Protein AF-A0ABD0N2R9-F1 (afdb_monomer)

pLDDT: mean 88.19, std 12.8, range [38.53, 97.12]

Secondary structure (DSSP, 8-state):
-HHHHHHHHHHHHHHHHHTTGGGTSPPP-------TTS-HHHHHHHHHSSPPP-------

Organism: Cirrhinus mrigala (NCBI:txid683832)

Foldseek 3Di:
DVVVVVVVVVVVLVVCVVVPVCVVDPGDDDDDDDDPPPCSQVVVCVVVVDRDDDDPPDDD

Solvent-accessible surface area (backbone atoms only — not comparable to full-atom values): 4126 Å² total; per-residue (Å²): 111,71,68,71,67,47,49,63,60,55,55,47,53,52,50,45,47,74,76,50,48,56,80,83,41,92,64,94,78,86,86,89,84,75,63,95,84,64,46,64,67,59,54,51,22,70,73,68,75,46,87,72,89,82,75,81,85,75,86,126

Radius of gyration: 15.78 Å; Cα contacts (8 Å, |Δi|>4): 16; chains: 1; bounding box: 49×28×32 Å

Sequence (60 aa):
HLEESIRPYIDLIDTLRSVGIHKDLDLPTIAVIGDQSSGKSSVLEALSGVALPRGSGEQG

InterPro domains:
  IPR022812 Dynamin [PR00195] (27-45)
  IPR022812 Dynamin [PR00195] (51-60)
  IPR022812 Dynamin [PTHR11566] (12-57)
  IPR027417 P-loop containing nucleoside triphosphate hydrolase [G3DSA:3.40.50.300] (1-58)
  IPR027417 P-loop containing nucleoside triphosphate hydrolase [SSF52540] (4-59)
  IPR030381 Dynamin-type guanine nucleotide-bind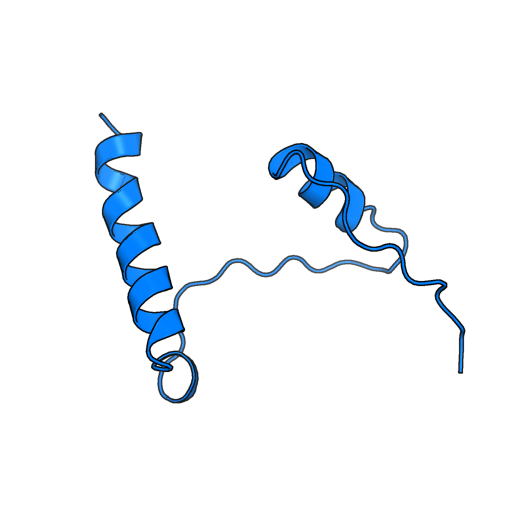ing (G) domain [PS51718] (24-60)
  IPR045063 Dynamin, N-terminal [PF00350] (30-57)

Mean predicted aligned error: 6.52 Å

Structure (mmCIF, N/CA/C/O b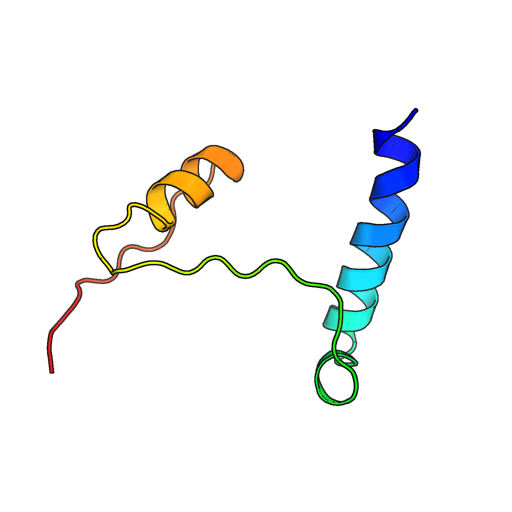ackbone):
data_AF-A0ABD0N2R9-F1
#
_entry.id   AF-A0ABD0N2R9-F1
#
loop_
_atom_site.group_PDB
_atom_site.id
_atom_site.type_symbol
_atom_site.label_atom_id
_atom_site.label_alt_id
_atom_site.label_comp_id
_atom_site.label_asym_id
_atom_site.label_entity_id
_atom_site.label_seq_id
_atom_site.pdbx_PDB_ins_code
_atom_site.Cartn_x
_atom_site.Cartn_y
_atom_site.Cartn_z
_atom_site.occupancy
_atom_site.B_iso_or_equiv
_atom_site.auth_seq_id
_atom_site.auth_comp_id
_atom_site.auth_asym_id
_atom_site.auth_atom_id
_atom_site.pdbx_PDB_model_num
ATOM 1 N N . HIS A 1 1 ? 17.892 6.345 -3.898 1.00 66.88 1 HIS A N 1
ATOM 2 C CA . HIS A 1 1 ? 18.494 5.000 -3.999 1.00 66.88 1 HIS A CA 1
ATOM 3 C C . HIS A 1 1 ? 17.496 3.858 -3.804 1.00 66.88 1 HIS A C 1
ATOM 5 O O . HIS A 1 1 ? 17.174 3.238 -4.804 1.00 66.88 1 HIS A O 1
ATOM 11 N N . LEU A 1 2 ? 16.969 3.564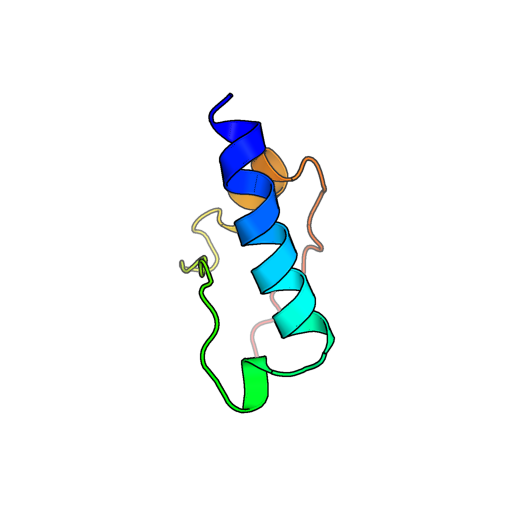 -2.602 1.00 78.06 2 LEU A N 1
ATOM 12 C CA . LEU A 1 2 ? 16.004 2.451 -2.438 1.00 78.06 2 LEU A CA 1
ATOM 13 C C . LEU A 1 2 ? 14.630 2.741 -3.074 1.00 78.06 2 LEU A C 1
ATOM 15 O O . LEU A 1 2 ? 14.050 1.881 -3.720 1.00 78.06 2 LEU A O 1
ATOM 19 N N . GLU A 1 3 ? 14.115 3.965 -2.953 1.00 79.62 3 GLU A N 1
ATOM 20 C CA . GLU A 1 3 ? 12.838 4.319 -3.594 1.00 79.62 3 GLU A CA 1
ATOM 21 C C . GLU A 1 3 ? 12.894 4.221 -5.125 1.00 79.62 3 GLU A C 1
ATOM 23 O O . GLU A 1 3 ? 11.938 3.776 -5.756 1.00 79.62 3 GLU A O 1
ATOM 28 N N . GLU A 1 4 ? 14.025 4.598 -5.725 1.00 87.06 4 GLU A N 1
ATOM 29 C CA . GLU A 1 4 ? 14.241 4.522 -7.176 1.00 87.06 4 GLU A CA 1
ATOM 30 C C . GLU A 1 4 ? 14.292 3.077 -7.672 1.00 87.06 4 GLU A C 1
ATOM 32 O O . GLU A 1 4 ? 13.881 2.812 -8.797 1.00 87.06 4 GLU A O 1
ATOM 37 N N . SER A 1 5 ? 14.759 2.136 -6.843 1.00 91.50 5 SER A N 1
ATOM 38 C CA . SER A 1 5 ? 14.763 0.721 -7.209 1.00 91.50 5 SER A CA 1
ATOM 39 C C . SER A 1 5 ? 13.409 0.046 -6.998 1.00 91.50 5 SER A C 1
ATOM 41 O O . SER A 1 5 ? 13.138 -0.942 -7.670 1.00 91.50 5 SER A O 1
ATOM 43 N N . ILE A 1 6 ? 12.550 0.559 -6.108 1.00 94.25 6 ILE A N 1
ATOM 44 C CA . ILE A 1 6 ? 11.239 -0.041 -5.808 1.00 94.25 6 ILE A CA 1
ATOM 45 C C . ILE A 1 6 ? 10.159 0.396 -6.804 1.00 94.25 6 ILE A C 1
ATOM 47 O O . ILE A 1 6 ? 9.345 -0.435 -7.211 1.00 94.25 6 ILE A O 1
ATOM 51 N N . ARG A 1 7 ? 10.153 1.672 -7.217 1.00 94.81 7 ARG A N 1
ATOM 52 C CA . ARG A 1 7 ? 9.129 2.233 -8.123 1.00 94.81 7 ARG A CA 1
ATOM 53 C C . ARG A 1 7 ? 8.863 1.374 -9.373 1.00 94.81 7 ARG A C 1
ATOM 55 O O . ARG A 1 7 ? 7.696 1.060 -9.593 1.00 94.81 7 ARG A O 1
ATOM 62 N N . PRO A 1 8 ? 9.881 0.878 -10.109 1.00 95.94 8 PRO A N 1
ATOM 63 C CA . PRO A 1 8 ? 9.646 0.077 -11.312 1.00 95.94 8 PRO A CA 1
ATOM 64 C C . PRO A 1 8 ? 8.838 -1.204 -11.069 1.00 95.94 8 PRO A C 1
ATOM 66 O O . PRO A 1 8 ? 8.111 -1.648 -11.954 1.00 95.94 8 PRO A O 1
ATOM 69 N N . TYR A 1 9 ? 8.946 -1.811 -9.882 1.00 95.62 9 TYR A N 1
ATOM 70 C CA . TYR A 1 9 ? 8.176 -3.011 -9.551 1.00 95.62 9 TYR A CA 1
ATOM 71 C C . TYR A 1 9 ? 6.701 -2.687 -9.316 1.00 95.62 9 TYR A C 1
ATOM 73 O O . TYR A 1 9 ? 5.838 -3.435 -9.766 1.00 95.62 9 TYR A O 1
ATOM 81 N N . ILE A 1 10 ? 6.412 -1.570 -8.643 1.00 95.25 10 ILE A N 1
ATOM 82 C CA . ILE A 1 10 ? 5.038 -1.103 -8.419 1.00 95.25 10 ILE A CA 1
ATOM 83 C C . ILE A 1 10 ? 4.397 -0.751 -9.768 1.00 95.25 10 ILE A C 1
ATOM 85 O O . ILE A 1 10 ? 3.328 -1.270 -10.088 1.00 95.25 10 ILE A O 1
ATOM 89 N N . ASP A 1 11 ? 5.107 0.018 -10.600 1.00 96.06 11 ASP A N 1
ATOM 90 C CA . ASP A 1 11 ? 4.642 0.434 -11.929 1.00 96.06 11 ASP A CA 1
ATOM 91 C C . ASP A 1 11 ? 4.359 -0.769 -12.846 1.00 96.06 11 ASP A C 1
ATOM 93 O O . ASP A 1 11 ? 3.380 -0.782 -13.601 1.00 96.06 11 ASP A O 1
ATOM 97 N N . LEU A 1 12 ? 5.190 -1.815 -12.770 1.00 96.31 12 LEU A N 1
ATOM 98 C CA . LEU A 1 12 ? 4.977 -3.054 -13.516 1.00 96.31 12 LEU A CA 1
ATOM 99 C C . LEU A 1 12 ? 3.684 -3.751 -13.084 1.00 96.31 12 LEU A C 1
ATOM 101 O O . LEU A 1 12 ? 2.883 -4.123 -13.941 1.00 96.31 12 LEU A O 1
ATOM 105 N N . ILE A 1 13 ? 3.457 -3.918 -11.777 1.00 96.69 13 ILE A N 1
ATOM 106 C CA . ILE A 1 13 ? 2.231 -4.549 -11.272 1.00 96.69 13 ILE A CA 1
ATOM 107 C C . ILE A 1 13 ? 0.990 -3.759 -11.699 1.00 96.69 13 ILE A C 1
ATOM 109 O O . ILE A 1 13 ? 0.006 -4.360 -12.140 1.00 96.69 13 ILE A O 1
ATOM 113 N N . ASP A 1 14 ? 1.040 -2.429 -11.638 1.00 96.25 14 ASP A N 1
ATOM 114 C CA . ASP A 1 14 ? -0.070 -1.581 -12.073 1.00 96.25 14 ASP A CA 1
ATOM 115 C C . ASP A 1 14 ? -0.311 -1.676 -13.585 1.00 96.25 14 ASP A C 1
ATOM 117 O O . ASP A 1 14 ? -1.462 -1.780 -14.024 1.00 96.25 14 ASP A O 1
ATOM 121 N N . THR A 1 15 ? 0.756 -1.764 -14.385 1.00 97.12 15 THR A N 1
ATOM 122 C CA . THR A 1 15 ? 0.660 -1.994 -15.833 1.00 97.12 15 THR A CA 1
ATOM 123 C C . THR A 1 15 ? -0.021 -3.329 -16.130 1.00 97.12 15 THR A C 1
ATOM 125 O O . THR A 1 15 ? -1.005 -3.363 -16.872 1.00 97.12 15 THR A O 1
ATOM 128 N N . LEU A 1 16 ? 0.430 -4.424 -15.505 1.00 96.62 16 LEU A N 1
ATOM 129 C CA . LEU A 1 16 ? -0.176 -5.751 -15.668 1.00 96.62 16 LEU A CA 1
ATOM 130 C C . LEU A 1 16 ? -1.657 -5.748 -15.257 1.00 96.62 16 LEU A C 1
ATOM 132 O O . LEU A 1 16 ? -2.504 -6.334 -15.937 1.00 96.62 16 LEU A O 1
ATOM 136 N N . ARG A 1 17 ? -2.002 -5.044 -14.172 1.00 96.38 17 ARG A N 1
ATOM 137 C CA . ARG A 1 17 ? -3.394 -4.914 -13.732 1.00 96.38 17 ARG A CA 1
ATOM 138 C C . ARG A 1 17 ? -4.237 -4.168 -14.767 1.00 96.38 17 ARG A C 1
ATOM 140 O O . ARG A 1 17 ? -5.333 -4.636 -15.075 1.00 96.38 17 ARG A O 1
ATOM 147 N N . SER A 1 18 ? -3.724 -3.067 -15.320 1.00 96.62 18 SER A N 1
ATOM 148 C CA . SER A 1 18 ? -4.437 -2.218 -16.287 1.00 96.62 18 SER A CA 1
ATOM 149 C C . SER A 1 18 ? -4.782 -2.929 -17.600 1.00 96.62 18 SER A C 1
ATOM 151 O O . SER A 1 18 ? -5.843 -2.678 -18.167 1.00 96.62 18 SER A O 1
ATOM 153 N N . VAL A 1 19 ? -3.945 -3.874 -18.043 1.00 97.06 19 VAL A N 1
ATOM 154 C CA . VAL A 1 19 ? -4.209 -4.695 -19.240 1.00 97.06 19 VAL A CA 1
ATOM 155 C C . VAL A 1 19 ? -5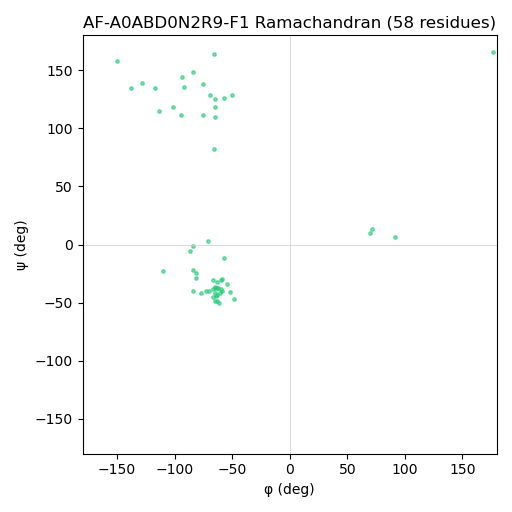.103 -5.910 -18.956 1.00 97.06 19 VAL A C 1
ATOM 157 O O . VAL A 1 19 ? -5.440 -6.655 -19.869 1.00 97.06 19 VAL A O 1
ATOM 160 N N . GLY A 1 20 ? -5.519 -6.110 -17.701 1.00 95.94 20 GLY A N 1
ATOM 161 C CA . GLY A 1 20 ? -6.484 -7.141 -17.319 1.00 95.94 20 GLY A CA 1
ATOM 162 C C . GLY A 1 20 ? -5.894 -8.491 -16.904 1.00 95.94 20 GLY A C 1
ATOM 163 O O . GLY A 1 20 ? -6.673 -9.394 -16.619 1.00 95.94 20 GLY A O 1
ATOM 164 N N . ILE A 1 21 ? -4.565 -8.625 -16.791 1.00 95.88 21 ILE A N 1
ATOM 165 C CA . ILE A 1 21 ? -3.892 -9.900 -16.446 1.00 95.88 21 ILE A CA 1
ATOM 166 C C . ILE A 1 21 ? -4.340 -10.454 -15.089 1.00 95.88 21 ILE A C 1
ATOM 168 O O . ILE A 1 21 ? -4.403 -11.666 -14.911 1.00 95.88 21 ILE A O 1
ATOM 172 N N . HIS A 1 22 ? -4.719 -9.577 -14.157 1.00 94.62 22 HIS A N 1
ATOM 173 C CA . HIS A 1 22 ? -5.215 -9.944 -12.825 1.00 94.62 22 HIS A CA 1
ATOM 174 C C . HIS A 1 22 ? -6.452 -10.868 -12.826 1.00 94.62 22 HIS A C 1
ATOM 176 O O . HIS A 1 22 ? -6.850 -11.346 -11.770 1.00 94.62 22 HIS A O 1
ATOM 182 N N . LYS A 1 23 ? -7.101 -11.069 -13.980 1.00 94.56 23 LYS A N 1
ATOM 183 C CA . LYS A 1 23 ? -8.239 -11.985 -14.147 1.00 94.56 23 LYS A CA 1
ATOM 184 C C . LYS A 1 23 ? -7.812 -13.441 -14.323 1.00 94.56 23 LYS A C 1
ATOM 186 O O . LYS A 1 23 ? -8.571 -14.332 -13.961 1.00 94.56 23 LYS A O 1
ATOM 191 N N . ASP A 1 24 ? -6.624 -13.651 -14.881 1.00 96.06 24 ASP A N 1
ATOM 192 C CA . ASP A 1 24 ? -6.092 -14.971 -15.226 1.00 96.06 24 ASP A CA 1
ATOM 193 C C . ASP A 1 24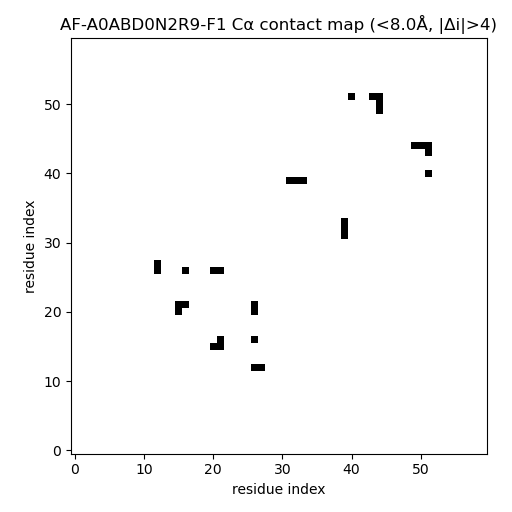 ? -4.927 -15.376 -14.308 1.00 96.06 24 ASP A C 1
ATOM 195 O O . ASP A 1 24 ? -4.635 -16.561 -14.158 1.00 96.06 24 ASP A O 1
ATOM 199 N N . LEU A 1 25 ? -4.258 -14.395 -13.688 1.00 93.50 25 LEU A N 1
ATOM 200 C CA . LEU A 1 25 ? -3.140 -14.592 -12.772 1.00 93.50 25 LEU A CA 1
ATOM 201 C C . LEU A 1 25 ? -3.258 -13.670 -11.557 1.00 93.50 25 LEU A C 1
ATOM 203 O O . LEU A 1 25 ? -3.437 -12.461 -11.701 1.00 93.50 25 LEU A O 1
ATOM 207 N N . ASP A 1 26 ? -3.040 -14.222 -10.367 1.00 95.19 26 ASP A N 1
ATOM 208 C CA . ASP A 1 26 ? -2.957 -13.429 -9.145 1.00 95.19 26 ASP A CA 1
ATOM 209 C C . ASP A 1 26 ? -1.739 -12.495 -9.180 1.00 95.19 26 ASP A C 1
ATOM 211 O O . ASP A 1 26 ? -0.585 -12.929 -9.237 1.00 95.19 26 ASP A O 1
ATOM 215 N N . LEU A 1 27 ? -1.997 -11.187 -9.125 1.00 96.50 27 LEU A N 1
ATOM 216 C CA . LEU A 1 27 ? -0.953 -10.172 -9.013 1.00 96.50 27 LEU A CA 1
ATOM 217 C C . LEU A 1 27 ? -0.715 -9.800 -7.541 1.00 96.50 27 LEU A C 1
ATOM 219 O O . LEU A 1 27 ? -1.682 -9.683 -6.782 1.00 96.50 27 LEU A O 1
ATOM 223 N N . PRO A 1 28 ? 0.540 -9.521 -7.138 1.00 96.44 28 PRO A N 1
ATOM 224 C CA . PRO A 1 28 ? 0.845 -8.982 -5.819 1.00 96.44 28 PRO A CA 1
ATOM 225 C C . PRO A 1 28 ? -0.023 -7.763 -5.477 1.00 96.44 28 PRO A C 1
ATOM 227 O O . PRO A 1 28 ? -0.126 -6.807 -6.249 1.00 96.44 28 PRO A O 1
ATOM 230 N N . THR A 1 29 ? -0.662 -7.799 -4.311 1.00 93.62 29 THR A N 1
ATOM 231 C CA . THR A 1 29 ? -1.529 -6.726 -3.817 1.00 93.62 29 THR A CA 1
ATOM 232 C C . THR A 1 29 ? -1.514 -6.685 -2.293 1.00 93.62 29 THR A C 1
ATOM 234 O O . THR A 1 29 ? -1.200 -7.680 -1.640 1.00 93.62 29 THR A O 1
ATOM 237 N N . ILE A 1 30 ? -1.866 -5.535 -1.721 1.00 93.44 30 ILE A N 1
ATOM 238 C CA . ILE A 1 30 ? -2.060 -5.363 -0.281 1.00 93.44 30 ILE A CA 1
ATOM 239 C C . ILE A 1 30 ? -3.541 -5.074 -0.055 1.00 93.44 30 ILE A C 1
ATOM 241 O O . ILE A 1 30 ? -4.054 -4.044 -0.489 1.00 93.44 30 ILE A O 1
ATOM 245 N N . ALA A 1 31 ? -4.230 -5.989 0.623 1.00 92.44 31 ALA A N 1
ATOM 246 C CA . ALA A 1 31 ? -5.628 -5.816 0.996 1.00 92.44 31 ALA A CA 1
ATOM 247 C C . ALA A 1 31 ? -5.743 -5.182 2.389 1.00 92.44 31 ALA A C 1
ATOM 249 O O . ALA A 1 31 ? -5.066 -5.600 3.329 1.00 92.44 31 ALA A O 1
ATOM 250 N N . VAL A 1 32 ? -6.636 -4.202 2.535 1.00 90.88 32 VAL A N 1
ATOM 251 C CA . VAL A 1 32 ? -6.969 -3.584 3.827 1.00 90.88 32 VAL A CA 1
ATOM 252 C C . VAL A 1 32 ? -8.287 -4.168 4.325 1.00 90.88 32 VAL A C 1
ATOM 254 O O . VAL A 1 32 ? -9.317 -4.019 3.671 1.00 90.88 32 VAL A O 1
ATOM 257 N N . ILE A 1 33 ? -8.262 -4.833 5.482 1.00 92.81 33 ILE A N 1
ATOM 258 C CA . ILE A 1 33 ? -9.408 -5.563 6.045 1.00 92.81 33 ILE A CA 1
ATOM 259 C C . ILE A 1 33 ? -9.634 -5.117 7.493 1.00 92.81 33 ILE A C 1
ATOM 261 O O . ILE A 1 33 ? -8.685 -4.935 8.251 1.00 92.81 33 ILE A O 1
ATOM 265 N N . GLY A 1 34 ? -10.897 -4.941 7.879 1.00 90.94 34 GLY A N 1
ATOM 266 C CA . GLY A 1 34 ? -11.309 -4.596 9.241 1.00 90.94 34 GLY A CA 1
ATOM 267 C C . GLY A 1 34 ? -12.820 -4.385 9.334 1.00 90.94 34 GLY A C 1
ATOM 268 O O . GLY A 1 34 ? -13.487 -4.239 8.303 1.00 90.94 34 GLY A O 1
ATOM 269 N N . ASP A 1 35 ? -13.372 -4.350 10.546 1.00 91.88 35 ASP A N 1
ATOM 270 C CA . ASP A 1 35 ? -14.792 -4.050 10.779 1.00 91.88 35 ASP A CA 1
ATOM 271 C C . ASP A 1 35 ? -15.160 -2.605 10.380 1.00 91.88 35 ASP A C 1
ATOM 273 O O . ASP A 1 35 ? -14.290 -1.764 10.146 1.00 91.88 35 ASP A O 1
ATOM 277 N N . GLN A 1 36 ? -16.451 -2.290 10.227 1.00 84.50 36 GLN A N 1
ATOM 278 C CA . GLN A 1 36 ? -16.909 -0.963 9.777 1.00 84.50 36 GLN A CA 1
ATOM 279 C C . GLN A 1 36 ? -16.368 0.196 10.637 1.00 84.50 36 GLN A C 1
ATOM 281 O O . GLN A 1 36 ? -16.074 1.261 10.097 1.00 84.50 36 GLN A O 1
ATOM 286 N N . SER A 1 37 ? -16.190 -0.019 11.939 1.00 86.38 37 SER A N 1
ATOM 287 C CA . SER A 1 37 ? -15.698 0.965 12.909 1.00 86.38 37 SER A CA 1
ATOM 288 C C . SER A 1 37 ? -14.173 1.044 13.022 1.00 86.38 37 SER A C 1
ATOM 290 O O . SER A 1 37 ? -13.664 1.942 13.687 1.00 86.38 37 SER A O 1
ATOM 292 N N . SER A 1 38 ? -13.427 0.165 12.351 1.00 88.50 38 SER A N 1
ATOM 293 C CA . SER A 1 38 ? -11.984 -0.019 12.554 1.00 88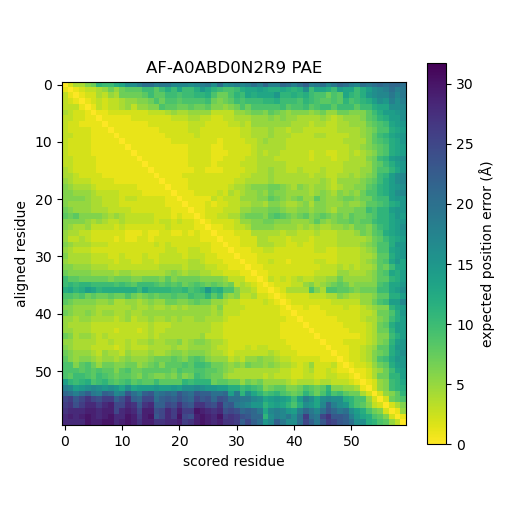.50 38 SER A CA 1
ATOM 294 C C . SER A 1 38 ? -11.109 1.127 12.034 1.00 88.50 38 SER A C 1
ATOM 296 O O . SER A 1 38 ? -9.885 1.021 12.039 1.00 88.50 38 SER A O 1
ATOM 298 N N . GLY A 1 39 ? -11.705 2.197 11.502 1.00 89.75 39 GLY A N 1
ATOM 299 C CA . GLY A 1 39 ? -10.972 3.366 11.014 1.00 89.75 39 GLY A CA 1
ATOM 300 C C . GLY A 1 39 ? -10.184 3.142 9.719 1.00 89.75 39 GLY A C 1
ATOM 301 O O . GLY A 1 39 ? -9.382 3.996 9.350 1.00 89.75 39 GLY A O 1
ATOM 302 N N . LYS A 1 40 ? -10.421 2.042 8.988 1.00 93.69 40 LYS A N 1
ATOM 303 C CA . LYS A 1 40 ? -9.729 1.729 7.719 1.00 93.69 40 LYS A CA 1
ATOM 304 C C . LYS A 1 40 ? -9.762 2.880 6.702 1.00 93.69 40 LYS A C 1
ATOM 306 O O . LYS A 1 40 ? -8.736 3.183 6.101 1.00 93.69 40 LYS A O 1
ATOM 311 N N . SER A 1 41 ? -10.893 3.577 6.567 1.00 91.19 41 SER A N 1
ATOM 312 C CA . SER A 1 41 ? -10.986 4.757 5.697 1.00 91.19 41 SER A CA 1
ATOM 313 C C . SER A 1 41 ? -10.107 5.907 6.191 1.00 91.19 41 SER A C 1
ATOM 315 O O . SER A 1 41 ? -9.395 6.494 5.392 1.00 91.19 41 SER A O 1
ATOM 317 N N . SER A 1 42 ? -10.067 6.169 7.501 1.00 92.31 42 SER A N 1
ATOM 318 C CA . SER A 1 42 ? -9.240 7.243 8.071 1.00 92.31 42 SER A CA 1
ATOM 319 C C . SER A 1 42 ? -7.743 7.012 7.846 1.00 92.31 42 SER A C 1
ATOM 321 O O . SER A 1 42 ? -7.016 7.965 7.577 1.00 92.31 42 SER A O 1
ATOM 323 N N . VAL A 1 43 ? -7.278 5.760 7.917 1.00 93.50 43 VAL A N 1
ATOM 324 C CA . VAL A 1 43 ? -5.875 5.417 7.628 1.00 93.50 43 VAL A CA 1
ATOM 325 C C . VAL A 1 43 ? -5.551 5.650 6.153 1.00 93.50 43 VAL A C 1
ATOM 327 O O . VAL A 1 43 ? -4.529 6.253 5.834 1.00 93.50 43 VAL A O 1
ATOM 330 N N . LEU A 1 44 ? -6.428 5.219 5.245 1.00 93.00 44 LEU A N 1
ATOM 331 C CA . LEU A 1 44 ? -6.243 5.432 3.808 1.00 93.00 44 LEU A CA 1
ATOM 332 C C . LEU A 1 44 ? -6.290 6.918 3.428 1.00 93.00 44 LEU A C 1
ATOM 334 O O . LEU A 1 44 ? -5.509 7.349 2.584 1.00 93.00 44 LEU A O 1
ATOM 338 N N . GLU A 1 45 ? -7.150 7.710 4.067 1.00 94.25 45 GLU A N 1
ATOM 339 C CA . GLU A 1 45 ? -7.205 9.167 3.890 1.00 94.25 45 GLU A CA 1
ATOM 340 C C . GLU A 1 45 ? -5.900 9.833 4.347 1.00 94.25 45 GLU A C 1
ATOM 342 O O . GLU A 1 45 ? -5.351 10.668 3.632 1.00 94.25 45 GLU A O 1
ATOM 347 N N . ALA A 1 46 ? -5.354 9.421 5.496 1.00 94.81 46 ALA A N 1
ATOM 348 C CA . ALA A 1 46 ? -4.088 9.946 6.006 1.00 94.81 46 ALA A CA 1
ATOM 349 C C . 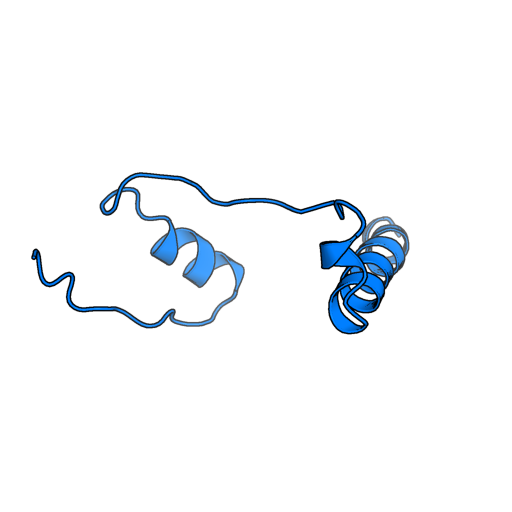ALA A 1 46 ? -2.888 9.596 5.106 1.00 94.81 46 ALA A C 1
ATOM 351 O O . ALA A 1 46 ? -1.988 10.416 4.944 1.00 94.81 46 ALA A O 1
ATOM 352 N N . LEU A 1 47 ? -2.876 8.396 4.512 1.00 93.75 47 LEU A N 1
ATOM 353 C CA . LEU A 1 47 ? -1.809 7.952 3.608 1.00 93.75 47 LEU A CA 1
ATOM 354 C C . LEU A 1 47 ? -1.917 8.570 2.209 1.00 93.75 47 LEU A C 1
ATOM 356 O O . LEU A 1 47 ? -0.904 8.938 1.622 1.00 93.75 47 LEU A O 1
ATOM 360 N N . SER A 1 48 ? -3.130 8.660 1.660 1.00 92.56 48 SER A N 1
ATOM 361 C CA . SER A 1 48 ? -3.363 9.174 0.302 1.00 92.56 48 SER A CA 1
ATOM 362 C C . SER A 1 48 ? -3.445 10.699 0.235 1.00 92.56 48 SER A C 1
ATOM 364 O O . SER A 1 48 ? -3.262 11.270 -0.837 1.00 92.56 48 SER A O 1
ATOM 366 N N . GLY A 1 49 ? -3.754 11.362 1.354 1.00 94.31 49 GLY A N 1
ATOM 367 C CA . GLY A 1 49 ? -4.068 12.790 1.392 1.00 94.31 49 GLY A CA 1
ATOM 368 C C . GLY A 1 49 ? -5.412 13.143 0.743 1.00 94.31 49 GLY A C 1
ATOM 369 O O . GLY A 1 49 ? -5.701 14.322 0.545 1.00 94.31 49 GLY A O 1
ATOM 370 N N . VAL A 1 50 ? -6.232 12.145 0.400 1.00 93.06 50 VAL A N 1
ATOM 371 C CA . VAL A 1 50 ? -7.520 12.313 -0.281 1.00 93.06 50 VAL A CA 1
ATOM 372 C C . VAL A 1 50 ? -8.643 11.827 0.625 1.00 93.06 50 VAL A C 1
ATOM 374 O O . VAL A 1 50 ? -8.554 10.745 1.198 1.00 93.06 50 VAL A O 1
ATOM 377 N N . ALA A 1 51 ? -9.719 12.610 0.727 1.00 89.31 51 ALA A N 1
ATOM 378 C CA . ALA A 1 51 ? -10.929 12.201 1.433 1.00 89.31 51 ALA A CA 1
ATOM 379 C C . ALA A 1 51 ? -11.644 11.083 0.663 1.00 89.31 51 ALA A C 1
ATOM 381 O O . ALA A 1 51 ? -11.925 11.222 -0.531 1.00 89.31 51 ALA A O 1
ATOM 382 N N . LEU A 1 52 ? -11.964 9.986 1.345 1.00 87.19 52 LEU A N 1
ATOM 383 C CA . LEU A 1 52 ? -12.671 8.871 0.733 1.00 87.19 52 LEU A CA 1
ATOM 384 C C . LEU A 1 52 ? -14.187 9.119 0.749 1.00 87.19 52 LEU A C 1
ATOM 386 O O . LEU A 1 52 ? -14.710 9.734 1.684 1.00 87.19 52 LEU A O 1
ATOM 390 N N . PRO A 1 53 ? -14.932 8.614 -0.253 1.00 82.19 53 PRO A N 1
ATOM 391 C CA . PRO A 1 53 ? -16.387 8.686 -0.246 1.00 82.19 53 PRO A CA 1
ATOM 392 C C . PRO A 1 53 ? -16.962 8.026 1.013 1.00 82.19 53 PRO A C 1
ATOM 394 O O . PRO A 1 53 ? -16.677 6.865 1.311 1.00 82.19 53 PRO A O 1
ATOM 397 N N . ARG A 1 54 ? -17.797 8.761 1.753 1.00 75.50 54 ARG A N 1
ATOM 398 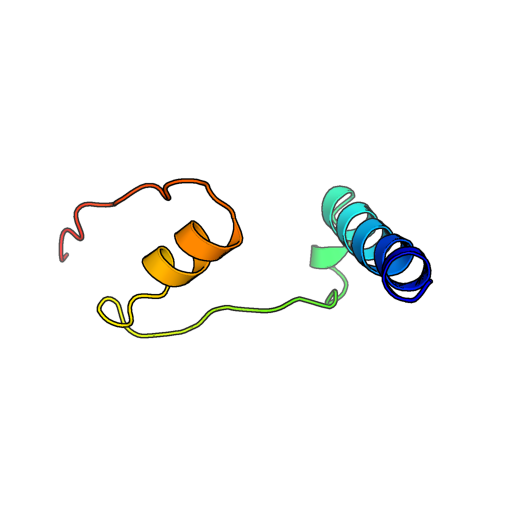C CA . ARG A 1 54 ? -18.523 8.235 2.914 1.00 75.50 54 ARG A CA 1
ATOM 399 C C . ARG A 1 54 ? -19.900 7.774 2.457 1.00 75.50 54 ARG A C 1
ATOM 401 O O . ARG A 1 54 ? -20.730 8.600 2.094 1.00 75.50 54 ARG A O 1
ATOM 408 N N . GLY A 1 55 ? -20.142 6.468 2.469 1.00 67.00 55 GLY A N 1
ATOM 409 C CA . GLY A 1 55 ? -21.499 5.938 2.345 1.00 67.00 55 GLY A CA 1
ATOM 410 C C . GLY A 1 55 ? -22.256 6.119 3.661 1.00 67.00 55 GLY A C 1
ATOM 411 O O . GLY A 1 55 ? -21.697 5.867 4.731 1.00 67.00 55 GLY A O 1
ATOM 412 N N . SER A 1 56 ? -23.527 6.521 3.604 1.00 59.59 56 SER A N 1
ATOM 413 C CA . SER A 1 56 ? -24.466 6.209 4.681 1.00 59.59 56 SER A CA 1
ATOM 414 C C . SER A 1 56 ? -24.614 4.692 4.688 1.00 59.59 56 SER A C 1
ATOM 416 O O . SER A 1 56 ? -25.128 4.119 3.731 1.00 59.59 56 SER A O 1
ATOM 418 N N . GLY A 1 57 ? -24.081 4.023 5.708 1.00 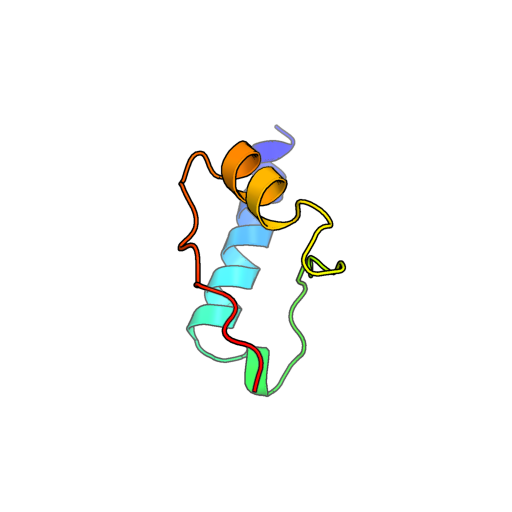61.97 57 GLY A N 1
ATOM 419 C CA . GLY A 1 57 ? -24.297 2.592 5.892 1.00 61.97 57 GLY A CA 1
ATOM 420 C C . GLY A 1 57 ? -25.771 2.340 6.188 1.00 61.97 57 GLY A C 1
ATOM 421 O O . GLY A 1 57 ? -26.147 2.262 7.353 1.00 61.97 57 GLY A O 1
ATOM 422 N N . GLU A 1 58 ? -26.611 2.285 5.157 1.00 51.16 58 GLU A N 1
ATOM 423 C CA . GLU A 1 58 ? -27.986 1.827 5.292 1.00 51.16 58 GLU A CA 1
ATOM 424 C C . GLU A 1 58 ? -27.954 0.310 5.427 1.00 51.16 58 GLU A C 1
ATOM 426 O O . GLU A 1 58 ? -27.539 -0.423 4.530 1.00 51.16 58 GLU A O 1
ATOM 431 N N . GLN A 1 59 ? -28.312 -0.123 6.631 1.00 50.81 59 GLN A N 1
ATOM 432 C CA . GLN A 1 59 ? -28.574 -1.507 6.972 1.00 50.81 59 GLN A CA 1
ATOM 433 C C . GLN A 1 59 ? -29.805 -1.971 6.188 1.00 50.81 59 GLN A C 1
ATOM 435 O O . GLN A 1 59 ? -30.867 -1.354 6.284 1.00 50.81 59 GLN A O 1
ATOM 440 N N . GLY A 1 60 ? -29.644 -3.063 5.449 1.00 38.53 60 GLY A N 1
ATOM 441 C CA . GLY A 1 60 ? -30.703 -3.858 4.838 1.00 38.53 60 GLY A CA 1
ATOM 442 C C . GLY A 1 60 ? -30.243 -5.300 4.761 1.00 38.53 60 GLY A C 1
ATOM 443 O O . GLY A 1 60 ? -29.121 -5.508 4.248 1.00 38.53 60 GLY A O 1
#